Protein AF-A0AA88L434-F1 (afdb_monomer_lite)

Sequence (155 aa):
MSSVSQKTFDDRMKALERKLDLIICKQNEFAIIISSISNKVQISKNESKSRNSRIVMLKNQLEVQKSRCDTIEAKLLKIEVKDRKLNLMIYGLSKEKQQQTALANVSTIFSSTSEITDNVQMLQCYRVSQKSNVSTRKPTAPPVFLSVSSEKDIQ

Radius of gyration: 48.73 Å; chains: 1; bounding box: 103×36×130 Å

pLDDT: mean 82.48, std 15.21, range [42.84, 97.88]

Foldseek 3Di:
DDDDDPVNVVVVVVVVVVVVVVVVVVVVVVVVVVVVVVVVVVVVVVVVVVVVVVVVVVVVVVVVVVVVVVVVVVVVVLVVQLPPKDKDKAFQDDDDDPPDAQVNSVVVVVVVDPPPPFAKDWPDKHFDDDPDPDDPDDDGGGIIITIIHTPVSPD

Secondary structure (DSSP, 8-state):
-----HHHHHHHHHHHHHHHHHHHHHHHHHHHHHHHHHHHHHHHHHHHHHHHHHHHHHHHHHHHHHHHHHHHHHHHHHHHHHT--EEEEE-SPPPPPTT--HHHHHHHHHHH-TT--S-EEEEEEEE--------SS--PPPPEEEEEEEGGG--

Structure (mmCIF, N/CA/C/O backbone):
data_AF-A0AA88L434-F1
#
_entry.id   AF-A0AA88L434-F1
#
loop_
_atom_site.group_PDB
_atom_site.id
_atom_site.type_symbol
_atom_site.label_atom_id
_atom_site.label_alt_id
_atom_site.label_comp_id
_atom_site.label_asym_id
_atom_site.label_entity_id
_atom_site.label_seq_id
_atom_site.pdbx_PDB_ins_code
_atom_site.Cartn_x
_atom_site.Cartn_y
_atom_site.Cartn_z
_atom_site.occupancy
_atom_site.B_iso_or_equiv
_atom_site.auth_seq_id
_atom_site.auth_comp_id
_atom_site.auth_asym_id
_atom_site.auth_atom_id
_atom_site.pdbx_PDB_model_num
ATOM 1 N N . MET A 1 1 ? 43.431 -1.288 -71.054 1.00 46.69 1 MET A N 1
ATOM 2 C CA . MET A 1 1 ? 43.365 -0.917 -69.625 1.00 46.69 1 MET A CA 1
ATOM 3 C C . MET A 1 1 ? 43.231 0.592 -69.547 1.00 46.69 1 MET A C 1
ATOM 5 O O . MET A 1 1 ? 44.116 1.284 -70.027 1.00 46.69 1 MET A O 1
ATOM 9 N N . SER A 1 2 ? 42.096 1.097 -69.067 1.00 53.97 2 SER A N 1
ATOM 10 C CA . SER A 1 2 ? 41.808 2.534 -69.046 1.00 53.97 2 SER A CA 1
ATOM 11 C C . SER A 1 2 ? 42.570 3.199 -67.900 1.00 53.97 2 SER A C 1
ATOM 13 O O . SER A 1 2 ? 42.319 2.893 -66.736 1.00 53.97 2 SER A O 1
ATOM 15 N N . SER A 1 3 ? 43.508 4.088 -68.222 1.00 59.81 3 SER A N 1
ATOM 16 C CA . SER A 1 3 ? 44.215 4.915 -67.245 1.00 59.81 3 SER A CA 1
ATOM 17 C C . SER A 1 3 ? 43.218 5.857 -66.571 1.00 59.81 3 SER A C 1
ATOM 19 O O . SER A 1 3 ? 42.686 6.766 -67.211 1.00 59.81 3 SER A O 1
ATOM 21 N N . VAL A 1 4 ? 42.930 5.634 -65.289 1.00 66.56 4 VAL A N 1
ATOM 22 C CA . VAL A 1 4 ? 42.188 6.603 -64.477 1.00 66.56 4 VAL A CA 1
ATOM 23 C C . VAL A 1 4 ? 43.032 7.875 -64.418 1.00 66.56 4 VAL A C 1
ATOM 25 O O . VAL A 1 4 ? 44.187 7.837 -64.004 1.00 66.56 4 VAL A O 1
ATOM 28 N N . SER A 1 5 ? 42.473 8.993 -64.877 1.00 81.12 5 SER A N 1
ATOM 29 C CA . SER A 1 5 ? 43.111 10.305 -64.756 1.00 81.12 5 SER A CA 1
ATOM 30 C C . SER A 1 5 ? 43.303 10.643 -63.274 1.00 81.12 5 SER A C 1
ATOM 32 O O . SER A 1 5 ? 42.383 10.431 -62.480 1.00 81.12 5 SER A O 1
ATOM 34 N N . GLN A 1 6 ? 44.464 11.196 -62.904 1.00 85.12 6 GLN A N 1
ATOM 35 C CA . GLN A 1 6 ? 44.771 11.637 -61.534 1.00 85.12 6 GLN A CA 1
ATOM 36 C C . GLN A 1 6 ? 43.639 12.492 -60.943 1.00 85.12 6 GLN A C 1
ATOM 38 O O . GLN A 1 6 ? 43.237 12.300 -59.801 1.00 85.12 6 GLN A O 1
ATOM 43 N N . LYS A 1 7 ? 43.022 13.346 -61.770 1.00 87.00 7 LYS A N 1
ATOM 44 C CA . LYS A 1 7 ? 41.871 14.172 -61.386 1.00 87.00 7 LYS A CA 1
ATOM 45 C C . LYS A 1 7 ? 40.683 13.331 -60.903 1.00 87.00 7 LYS A C 1
ATOM 47 O O . LYS A 1 7 ? 40.063 13.647 -59.897 1.00 87.00 7 LYS A O 1
ATOM 52 N N . THR A 1 8 ? 40.377 12.235 -61.597 1.00 91.25 8 THR A N 1
ATOM 53 C CA . THR A 1 8 ? 39.277 11.330 -61.231 1.00 91.25 8 THR A CA 1
ATOM 54 C C . THR A 1 8 ? 39.574 10.551 -59.950 1.00 91.25 8 THR A C 1
ATOM 56 O O . THR A 1 8 ? 38.646 10.222 -59.212 1.00 91.25 8 THR A O 1
ATOM 59 N N . PHE A 1 9 ? 40.844 10.250 -59.674 1.00 92.75 9 PHE A N 1
ATOM 60 C CA . PHE A 1 9 ? 41.258 9.656 -58.405 1.00 92.75 9 PHE A CA 1
ATOM 61 C C . PHE A 1 9 ? 41.100 10.655 -57.246 1.00 92.75 9 PHE A C 1
ATOM 63 O O . PHE A 1 9 ? 40.430 10.340 -56.262 1.00 92.75 9 PHE A O 1
ATOM 70 N N . ASP A 1 10 ? 41.609 11.879 -57.403 1.00 93.94 10 ASP A N 1
ATOM 71 C CA . ASP A 1 10 ? 41.531 12.931 -56.382 1.00 93.94 10 ASP A CA 1
ATOM 72 C C . ASP A 1 10 ? 40.075 13.314 -56.059 1.00 93.94 10 ASP A C 1
ATOM 74 O O . ASP A 1 10 ? 39.710 13.480 -54.893 1.00 93.94 10 ASP A O 1
ATOM 78 N N . ASP A 1 11 ? 39.208 13.397 -57.074 1.00 94.19 11 ASP A N 1
ATOM 79 C CA . ASP A 1 11 ? 37.780 13.681 -56.889 1.00 94.19 11 ASP A CA 1
ATOM 80 C C . ASP A 1 11 ? 37.074 12.573 -56.088 1.00 94.19 11 ASP A C 1
ATOM 82 O O . ASP A 1 11 ? 36.221 12.852 -55.239 1.00 94.19 11 ASP A O 1
ATOM 86 N N . ARG A 1 12 ? 37.450 11.306 -56.314 1.00 94.94 12 ARG A N 1
ATOM 87 C CA . ARG A 1 12 ? 36.924 10.165 -55.549 1.00 94.94 12 ARG A CA 1
ATOM 88 C C . ARG A 1 12 ? 37.423 10.169 -54.107 1.00 94.94 12 ARG A C 1
ATOM 90 O O . ARG A 1 12 ? 36.627 9.887 -53.213 1.00 94.94 12 ARG A O 1
ATOM 97 N N . MET A 1 13 ? 38.686 10.524 -53.875 1.00 96.50 13 MET A N 1
ATOM 98 C CA . MET A 1 13 ? 39.239 10.651 -52.524 1.00 96.50 13 MET A CA 1
ATOM 99 C C . MET A 1 13 ? 38.548 11.760 -51.732 1.00 96.50 13 MET A C 1
ATOM 101 O O . MET A 1 13 ? 38.049 11.498 -50.642 1.00 96.50 13 MET A O 1
ATOM 105 N N . LYS A 1 14 ? 38.366 12.948 -52.322 1.00 96.56 14 LYS A N 1
ATOM 106 C CA . LYS A 1 14 ? 37.608 14.044 -51.690 1.00 96.56 14 LYS A CA 1
ATOM 107 C C . LYS A 1 14 ? 36.163 13.658 -51.384 1.00 96.56 14 LYS A C 1
ATOM 109 O O . LYS A 1 14 ? 35.599 14.064 -50.370 1.00 96.56 14 LYS A O 1
ATOM 114 N N . ALA A 1 15 ? 35.524 12.887 -52.265 1.00 96.25 15 ALA A N 1
ATOM 115 C CA . ALA A 1 15 ? 34.178 12.383 -52.010 1.00 96.25 15 ALA A CA 1
ATOM 116 C C . ALA A 1 15 ? 34.143 11.395 -50.831 1.00 96.25 15 ALA A C 1
ATOM 118 O O . ALA A 1 15 ? 33.154 11.365 -50.099 1.00 96.25 15 ALA A O 1
ATOM 119 N N . LEU A 1 16 ? 35.199 10.599 -50.641 1.00 96.25 16 LEU A N 1
ATOM 120 C CA . LEU A 1 16 ? 35.322 9.679 -49.515 1.00 96.25 16 LEU A CA 1
ATOM 121 C C . LEU A 1 16 ? 35.594 10.421 -48.199 1.00 96.25 16 LEU A C 1
ATOM 123 O O . LEU A 1 16 ? 34.931 10.126 -47.211 1.00 96.25 16 LEU A O 1
ATOM 127 N N . GLU A 1 17 ? 36.478 11.421 -48.205 1.00 96.75 17 GLU A N 1
ATOM 128 C CA . GLU A 1 17 ? 36.750 12.294 -47.051 1.00 96.75 17 GLU A CA 1
ATOM 129 C C . GLU A 1 17 ? 35.470 12.975 -46.561 1.00 96.75 17 GLU A C 1
ATOM 131 O O . GLU A 1 17 ? 35.100 12.832 -45.401 1.00 96.75 17 GLU A O 1
ATOM 136 N N . ARG A 1 18 ? 34.692 13.583 -47.467 1.00 96.56 18 ARG A N 1
ATOM 137 C CA . ARG A 1 18 ? 33.404 14.203 -47.105 1.00 96.56 18 ARG A CA 1
ATOM 138 C C . ARG A 1 18 ? 32.404 13.211 -46.511 1.00 96.56 18 ARG A C 1
ATOM 140 O O . ARG A 1 18 ? 31.615 13.574 -45.642 1.00 96.56 18 ARG A O 1
ATOM 147 N N . LYS A 1 19 ? 32.393 11.963 -46.996 1.00 97.62 19 LYS A N 1
ATOM 148 C CA . LYS A 1 19 ? 31.547 10.905 -46.421 1.00 97.62 19 LYS A CA 1
ATOM 149 C C . LYS A 1 19 ? 32.022 10.522 -45.022 1.00 97.62 19 LYS A C 1
ATOM 151 O O . LYS A 1 19 ? 31.179 10.309 -44.155 1.00 97.62 19 LYS A O 1
ATOM 156 N N . LEU A 1 20 ? 33.334 10.446 -44.804 1.00 97.31 20 LEU A N 1
ATOM 157 C CA . LEU A 1 20 ? 33.922 10.178 -43.495 1.00 97.31 20 LEU A CA 1
ATOM 158 C C . LEU A 1 20 ? 33.579 11.298 -42.503 1.00 97.31 20 LEU A C 1
ATOM 160 O O . LEU A 1 20 ? 33.086 11.006 -41.418 1.00 97.31 20 LEU A O 1
ATOM 164 N N . ASP A 1 21 ? 33.737 12.559 -42.906 1.00 97.25 21 ASP A N 1
ATOM 165 C CA . ASP A 1 21 ? 33.396 13.725 -42.084 1.00 97.25 21 ASP A CA 1
ATOM 166 C C . ASP A 1 21 ? 31.918 13.713 -41.685 1.00 97.25 21 ASP A C 1
ATOM 168 O O . ASP A 1 21 ? 31.577 13.911 -40.518 1.00 97.25 21 ASP A O 1
ATOM 172 N N . LEU A 1 22 ? 31.026 13.394 -42.630 1.00 97.38 22 LEU A N 1
ATOM 173 C CA . LEU A 1 22 ? 29.599 13.262 -42.344 1.00 97.38 22 LEU A CA 1
ATOM 174 C C . LEU A 1 22 ? 29.320 12.150 -41.322 1.00 97.38 22 LEU A C 1
ATOM 176 O O . LEU A 1 22 ? 28.497 12.338 -40.425 1.00 97.38 22 LEU A O 1
ATOM 180 N N . ILE A 1 23 ? 29.997 11.003 -41.439 1.00 97.44 23 ILE A N 1
ATOM 181 C CA . ILE A 1 23 ? 29.874 9.898 -40.479 1.00 97.44 23 ILE A CA 1
ATOM 182 C C . ILE A 1 23 ? 30.355 10.340 -39.095 1.00 97.44 23 ILE A C 1
ATOM 184 O O . ILE A 1 23 ? 29.650 10.095 -38.118 1.00 97.44 23 ILE A O 1
ATOM 188 N N . ILE A 1 24 ? 31.494 11.031 -39.003 1.00 97.44 24 ILE A N 1
ATOM 189 C CA . ILE A 1 24 ? 32.039 11.544 -37.737 1.00 97.44 24 ILE A CA 1
ATOM 190 C C . ILE A 1 24 ? 31.058 12.533 -37.094 1.00 97.44 24 ILE A C 1
ATOM 192 O 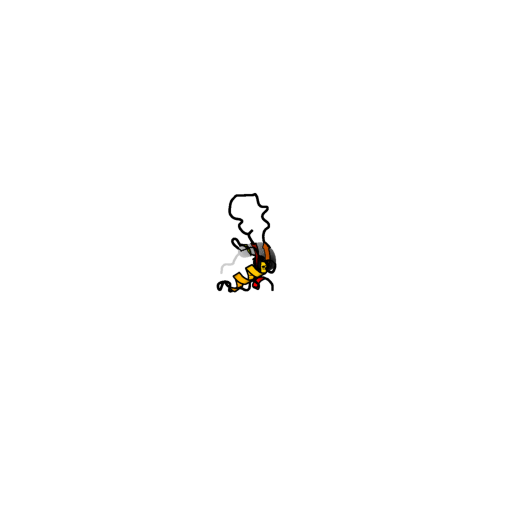O . ILE A 1 24 ? 30.730 12.404 -35.913 1.00 97.44 24 ILE A O 1
ATOM 196 N N . CYS A 1 25 ? 30.514 13.479 -37.865 1.00 96.62 25 CYS A N 1
ATOM 197 C CA . CYS A 1 25 ? 29.495 14.407 -37.373 1.00 96.62 25 CYS A CA 1
ATOM 198 C C . CYS A 1 25 ? 28.260 13.666 -36.844 1.00 96.62 25 CYS A C 1
ATOM 200 O O . CYS A 1 25 ? 27.796 13.951 -35.741 1.00 96.62 25 CYS A O 1
ATOM 202 N N . LYS A 1 26 ? 27.757 12.670 -37.584 1.00 97.69 26 LYS A N 1
ATOM 203 C CA . LYS A 1 26 ? 26.603 11.864 -37.157 1.00 97.69 26 LYS A CA 1
ATOM 204 C C . LYS A 1 26 ? 26.896 11.040 -35.906 1.00 97.69 26 LYS A C 1
ATOM 206 O O . LYS A 1 26 ? 26.040 10.944 -35.032 1.00 97.69 26 LYS A O 1
ATOM 211 N N . GLN A 1 27 ? 28.096 10.480 -35.781 1.00 97.69 27 GLN A N 1
ATOM 212 C CA . GLN A 1 27 ? 28.522 9.782 -34.567 1.00 97.69 27 GLN A CA 1
ATOM 213 C C . GLN A 1 27 ? 28.532 10.718 -33.354 1.00 97.69 27 GLN A C 1
ATOM 215 O O . GLN A 1 27 ? 28.032 10.339 -32.296 1.00 97.69 27 GLN A O 1
ATOM 220 N N . ASN A 1 28 ? 29.019 11.951 -33.516 1.00 97.25 28 ASN A N 1
ATOM 221 C CA . ASN A 1 28 ? 29.003 12.953 -32.450 1.00 97.25 28 ASN A CA 1
ATOM 222 C C . ASN A 1 28 ? 27.572 13.343 -32.048 1.00 97.25 28 ASN A C 1
ATOM 224 O O . ASN A 1 28 ? 27.263 13.407 -30.858 1.00 97.25 28 ASN A O 1
ATOM 228 N N . GLU A 1 29 ? 26.675 13.537 -33.018 1.00 97.38 29 GLU A N 1
ATOM 229 C CA . GLU A 1 29 ? 25.251 13.781 -32.748 1.00 97.38 29 GLU A CA 1
ATOM 230 C C . GLU A 1 29 ? 24.624 12.625 -31.953 1.00 97.38 29 GLU A C 1
ATOM 232 O O . GLU A 1 29 ? 23.967 12.849 -30.932 1.00 97.38 29 GLU A O 1
ATOM 237 N N . PHE A 1 30 ? 24.869 11.378 -32.366 1.00 96.81 30 PHE A N 1
ATOM 238 C CA . PHE A 1 30 ? 24.359 10.210 -31.649 1.00 96.81 30 PHE A CA 1
ATOM 239 C C . PHE A 1 30 ? 24.942 10.082 -30.244 1.00 96.81 30 PHE A C 1
ATOM 241 O O . PHE A 1 30 ? 24.201 9.748 -29.321 1.00 96.81 30 PHE A O 1
ATOM 248 N N . ALA A 1 31 ? 26.224 10.390 -30.043 1.00 97.31 31 ALA A N 1
ATOM 249 C CA . ALA A 1 31 ? 26.840 10.370 -28.719 1.00 97.31 31 ALA A CA 1
ATOM 250 C C . ALA A 1 31 ? 26.147 11.349 -27.755 1.00 97.31 31 ALA A C 1
ATOM 252 O O . ALA A 1 31 ? 25.847 10.993 -26.611 1.00 97.31 31 ALA A O 1
ATOM 253 N N . ILE A 1 32 ? 25.812 12.553 -28.230 1.00 97.00 32 ILE A N 1
ATOM 254 C CA . ILE A 1 32 ? 25.064 13.550 -27.450 1.00 97.00 32 ILE A CA 1
ATOM 255 C C . ILE A 1 32 ? 23.661 13.028 -27.110 1.00 97.00 32 ILE A C 1
ATOM 257 O O . ILE A 1 32 ? 23.226 13.120 -25.958 1.00 97.00 32 ILE A O 1
ATOM 261 N N . ILE A 1 33 ? 22.961 12.435 -28.084 1.00 97.25 33 ILE A N 1
ATOM 262 C CA . ILE A 1 33 ? 21.620 11.867 -27.881 1.00 97.25 33 ILE A CA 1
ATOM 263 C C . ILE A 1 33 ? 21.658 10.729 -26.852 1.00 97.25 33 ILE A C 1
ATOM 265 O O . ILE A 1 33 ? 20.852 10.718 -25.922 1.00 97.25 33 ILE A O 1
ATOM 269 N N . ILE A 1 34 ? 22.612 9.803 -26.974 1.00 97.50 34 ILE A N 1
ATOM 270 C CA . ILE A 1 34 ? 22.784 8.676 -26.048 1.00 97.50 34 ILE A CA 1
ATOM 271 C C . ILE A 1 34 ? 23.055 9.187 -24.632 1.00 97.50 34 ILE A C 1
ATOM 273 O O . ILE A 1 34 ? 22.420 8.724 -23.685 1.00 97.50 34 ILE A O 1
ATOM 277 N N . SER A 1 35 ? 23.939 10.176 -24.480 1.00 97.19 35 SER A N 1
ATOM 278 C CA . SER A 1 35 ? 24.220 10.802 -23.183 1.00 97.19 35 SER A CA 1
ATOM 279 C C . SER A 1 35 ? 22.963 11.441 -22.575 1.00 97.19 35 SER A C 1
ATOM 281 O O . SER A 1 35 ? 22.638 11.207 -21.408 1.00 97.19 35 SER A O 1
ATOM 283 N N . SER A 1 36 ? 22.180 12.167 -23.382 1.00 97.50 36 SER A N 1
ATOM 284 C CA . SER A 1 36 ? 20.912 12.766 -22.948 1.00 97.50 36 SER A CA 1
ATOM 285 C C . SER A 1 36 ? 19.899 11.717 -22.477 1.00 97.50 36 SER A C 1
ATOM 287 O O . SER A 1 36 ? 19.295 11.864 -21.411 1.00 97.50 36 SER A O 1
ATOM 289 N N . ILE A 1 37 ? 19.732 10.631 -23.238 1.00 97.62 37 ILE A N 1
ATOM 290 C CA . ILE A 1 37 ? 18.835 9.526 -22.880 1.00 97.62 37 ILE A CA 1
ATOM 291 C C . ILE A 1 37 ? 19.315 8.848 -21.595 1.00 97.62 37 ILE A C 1
ATOM 293 O O . ILE A 1 37 ? 18.509 8.627 -20.693 1.00 97.62 37 ILE A O 1
ATOM 297 N N . SER A 1 38 ? 20.615 8.576 -21.477 1.00 96.81 38 SER A N 1
ATOM 298 C CA . SER A 1 38 ? 21.211 7.965 -20.286 1.00 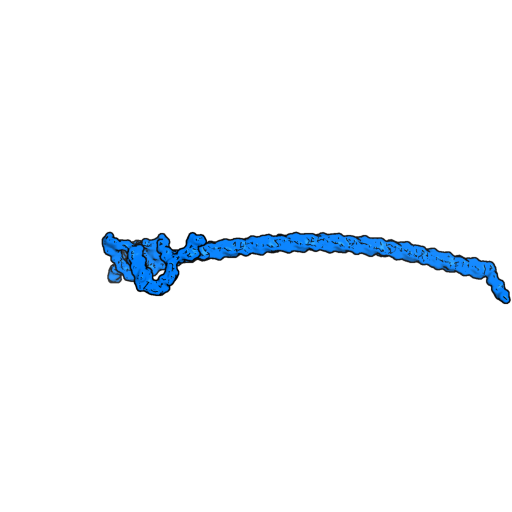96.81 38 SER A CA 1
ATOM 299 C C . SER A 1 38 ? 20.926 8.791 -19.026 1.00 96.81 38 SER A C 1
ATOM 301 O O . SER A 1 38 ? 20.447 8.260 -18.021 1.00 96.81 38 SER A O 1
ATOM 303 N N . ASN A 1 39 ? 21.089 10.116 -19.110 1.00 96.88 39 ASN A N 1
ATOM 304 C CA . ASN A 1 39 ? 20.764 11.027 -18.012 1.00 96.88 39 ASN A CA 1
ATOM 305 C C . ASN A 1 39 ? 19.273 10.984 -17.645 1.00 96.88 39 ASN A C 1
ATOM 307 O O . ASN A 1 39 ? 18.932 10.871 -16.466 1.00 96.88 39 ASN A O 1
ATOM 311 N N . LYS A 1 40 ? 18.370 11.009 -18.635 1.00 97.38 40 LYS A N 1
ATOM 312 C CA . LYS A 1 40 ? 16.918 10.909 -18.394 1.00 97.38 40 LYS A CA 1
ATOM 313 C C . LYS A 1 40 ? 16.532 9.585 -17.732 1.00 97.38 40 LYS A C 1
ATOM 315 O O . LYS A 1 40 ? 15.727 9.578 -16.800 1.00 97.38 40 LYS A O 1
ATOM 320 N N . VAL A 1 41 ? 17.125 8.474 -18.168 1.00 97.69 41 VAL A N 1
ATOM 321 C CA . VAL A 1 41 ? 16.910 7.149 -17.567 1.00 97.69 41 VAL A CA 1
ATOM 322 C C . VAL A 1 41 ? 17.378 7.136 -16.116 1.00 97.69 41 VAL A C 1
ATOM 324 O O . VAL A 1 41 ? 16.664 6.636 -15.245 1.00 97.69 41 VAL A O 1
ATOM 327 N N . GLN A 1 42 ? 18.539 7.721 -15.827 1.00 96.31 42 GLN A N 1
ATOM 328 C CA . GLN A 1 42 ? 19.065 7.767 -14.468 1.00 96.31 42 GLN A CA 1
ATOM 329 C C . GLN A 1 42 ? 18.186 8.609 -13.532 1.00 96.31 42 GLN A C 1
ATOM 331 O O . GLN A 1 42 ? 17.916 8.187 -12.405 1.00 96.31 42 GLN A O 1
ATOM 336 N N . ILE A 1 43 ? 17.680 9.752 -14.003 1.00 96.06 43 ILE A N 1
ATOM 337 C CA . ILE A 1 43 ? 16.713 10.574 -13.260 1.00 96.06 43 ILE A CA 1
ATOM 338 C C . ILE A 1 43 ? 15.447 9.761 -12.968 1.00 96.06 43 ILE A C 1
ATOM 340 O O . ILE A 1 43 ? 15.064 9.617 -11.807 1.00 96.06 43 ILE A O 1
ATOM 344 N N . SER A 1 44 ? 14.859 9.138 -13.993 1.00 96.38 44 SER A N 1
ATOM 345 C CA . SER A 1 44 ? 13.653 8.314 -13.844 1.00 96.38 44 SER A CA 1
ATOM 346 C C . SER A 1 44 ? 13.851 7.159 -12.851 1.00 96.38 44 SER A C 1
ATOM 348 O O . SER A 1 44 ? 12.996 6.889 -12.002 1.00 96.38 44 SER A O 1
ATOM 350 N N . LYS A 1 45 ? 15.021 6.509 -12.883 1.00 97.38 45 LYS A N 1
ATOM 351 C CA . LYS A 1 45 ? 15.393 5.446 -11.940 1.00 97.38 45 LYS A CA 1
ATOM 352 C C . LYS A 1 45 ? 15.469 5.958 -10.500 1.00 97.38 45 LYS A C 1
ATOM 354 O O . LYS A 1 45 ? 14.993 5.278 -9.589 1.00 97.38 45 LYS A O 1
ATOM 359 N N . ASN A 1 46 ? 16.038 7.141 -10.283 1.00 96.62 46 ASN A N 1
ATOM 360 C CA . ASN A 1 46 ? 16.131 7.753 -8.957 1.00 96.62 46 ASN A CA 1
ATOM 361 C C . ASN A 1 46 ? 14.752 8.158 -8.418 1.00 96.62 46 ASN A C 1
ATOM 363 O O . ASN A 1 46 ? 14.432 7.867 -7.265 1.00 96.62 46 ASN A O 1
ATOM 367 N N . GLU A 1 47 ? 13.897 8.739 -9.259 1.00 96.81 47 GLU A N 1
ATOM 368 C CA . GLU A 1 47 ? 12.512 9.053 -8.896 1.00 96.81 47 GLU A CA 1
ATOM 369 C C . GLU A 1 47 ? 11.707 7.798 -8.551 1.00 96.81 47 GLU A C 1
ATOM 371 O O . GLU A 1 47 ? 10.923 7.805 -7.605 1.00 96.81 47 GLU A O 1
ATOM 376 N N . SER A 1 48 ? 11.893 6.710 -9.301 1.00 96.56 48 SER A N 1
ATOM 377 C CA . SER A 1 48 ? 11.236 5.428 -9.027 1.00 96.56 48 SER A CA 1
ATOM 378 C C . SER A 1 48 ? 11.674 4.845 -7.679 1.00 96.56 48 SER A C 1
ATOM 380 O O . SER A 1 48 ? 10.835 4.451 -6.868 1.00 96.56 48 SER A O 1
ATOM 382 N N . LYS A 1 49 ? 12.979 4.885 -7.367 1.00 96.25 49 LYS A N 1
ATOM 383 C CA . LYS A 1 49 ? 13.493 4.494 -6.041 1.00 96.25 49 LYS A CA 1
ATOM 384 C C . LYS A 1 49 ? 12.886 5.335 -4.914 1.00 96.25 49 LYS A C 1
ATOM 386 O O . LYS A 1 49 ? 12.483 4.773 -3.899 1.00 96.25 49 LYS A O 1
ATOM 391 N N . SER A 1 50 ? 12.787 6.651 -5.105 1.00 96.38 50 SER A N 1
ATOM 392 C CA . SER A 1 50 ? 12.173 7.572 -4.136 1.00 96.38 50 SER A CA 1
ATOM 393 C C . SER A 1 50 ? 10.673 7.301 -3.943 1.00 96.38 50 SER A C 1
ATOM 395 O O . SER A 1 50 ? 10.172 7.241 -2.820 1.00 96.38 50 SER A O 1
ATOM 397 N N . ARG A 1 51 ? 9.939 7.036 -5.030 1.00 97.38 51 ARG A N 1
ATOM 398 C CA . ARG A 1 51 ? 8.528 6.628 -4.954 1.00 97.38 51 ARG A CA 1
ATOM 399 C C . ARG A 1 51 ? 8.360 5.313 -4.193 1.00 97.38 51 ARG A C 1
ATOM 401 O O . ARG A 1 51 ? 7.501 5.227 -3.319 1.00 97.38 51 ARG A O 1
ATOM 408 N N . ASN A 1 52 ? 9.205 4.319 -4.460 1.00 97.19 52 ASN A N 1
ATOM 409 C CA . ASN A 1 52 ? 9.162 3.037 -3.759 1.00 97.19 52 ASN A CA 1
ATOM 410 C C . ASN A 1 52 ? 9.440 3.180 -2.259 1.00 97.19 52 ASN A C 1
ATOM 412 O O . ASN A 1 52 ? 8.713 2.596 -1.457 1.00 97.19 52 ASN A O 1
ATOM 416 N N . SER A 1 53 ? 10.434 3.980 -1.859 1.00 95.94 53 SER A N 1
ATOM 417 C CA . SER A 1 53 ? 10.696 4.213 -0.433 1.00 95.94 53 SER A CA 1
ATOM 418 C C . SER A 1 53 ? 9.509 4.897 0.251 1.00 95.94 53 SER A C 1
ATOM 420 O O . SER A 1 53 ? 9.117 4.501 1.351 1.00 95.94 53 SER A O 1
ATOM 422 N N . ARG A 1 54 ? 8.857 5.852 -0.429 1.00 96.81 54 ARG A N 1
ATOM 423 C CA . ARG A 1 54 ? 7.643 6.497 0.080 1.00 96.81 54 ARG A CA 1
ATOM 424 C C . ARG A 1 54 ? 6.479 5.518 0.230 1.00 96.81 54 ARG A C 1
ATOM 426 O O . ARG A 1 54 ? 5.784 5.574 1.240 1.00 96.81 54 ARG A O 1
ATOM 433 N N . ILE A 1 55 ? 6.286 4.609 -0.726 1.00 97.56 55 ILE A N 1
ATOM 434 C CA . ILE A 1 55 ? 5.259 3.558 -0.650 1.00 97.56 55 ILE A CA 1
ATOM 435 C C . ILE A 1 55 ? 5.505 2.647 0.555 1.00 97.56 55 ILE A C 1
ATOM 437 O O . ILE A 1 55 ? 4.569 2.370 1.300 1.00 97.56 55 ILE A O 1
ATOM 441 N N . VAL A 1 56 ? 6.746 2.203 0.776 1.00 97.88 56 VAL A N 1
ATOM 442 C CA . VAL A 1 56 ? 7.092 1.365 1.938 1.00 97.88 56 VAL A CA 1
ATOM 443 C C . VAL A 1 56 ? 6.791 2.099 3.245 1.00 97.88 56 VAL A C 1
ATOM 445 O O . VAL A 1 56 ? 6.152 1.541 4.134 1.00 97.88 56 VAL A O 1
ATOM 448 N N . MET A 1 57 ? 7.171 3.374 3.340 1.00 97.81 57 MET A N 1
ATOM 449 C CA . MET A 1 57 ? 6.886 4.196 4.515 1.00 97.81 57 MET A CA 1
ATOM 450 C C . MET A 1 57 ? 5.373 4.330 4.772 1.00 97.81 57 MET A C 1
ATOM 452 O O . MET A 1 57 ? 4.930 4.172 5.907 1.00 97.81 57 MET A O 1
ATOM 456 N N . LEU A 1 58 ? 4.574 4.573 3.727 1.00 97.19 58 LEU A N 1
ATOM 457 C CA . LEU A 1 58 ? 3.114 4.671 3.835 1.00 97.19 58 LEU A CA 1
ATOM 458 C C . LEU A 1 58 ? 2.466 3.336 4.227 1.00 97.19 58 LEU A C 1
ATOM 460 O O . LEU A 1 58 ? 1.557 3.331 5.052 1.00 97.19 58 LEU A O 1
ATOM 464 N N . LYS A 1 59 ? 2.951 2.205 3.697 1.00 96.69 59 LYS A N 1
ATOM 465 C CA . LYS A 1 59 ? 2.491 0.868 4.107 1.00 96.69 59 LYS A CA 1
ATOM 466 C C . LYS A 1 59 ? 2.728 0.626 5.597 1.00 96.69 59 LYS A C 1
ATOM 468 O O . LYS A 1 59 ? 1.820 0.177 6.286 1.00 96.69 59 LYS A O 1
ATOM 473 N N . ASN A 1 60 ? 3.904 0.993 6.106 1.00 97.00 60 ASN A N 1
ATOM 474 C CA . ASN A 1 60 ? 4.209 0.858 7.531 1.00 97.00 60 ASN A CA 1
ATOM 475 C C . ASN A 1 60 ? 3.313 1.757 8.393 1.00 97.00 60 ASN A C 1
ATOM 477 O O . ASN A 1 60 ? 2.811 1.321 9.424 1.00 97.00 60 ASN A O 1
ATOM 481 N N . GLN A 1 61 ? 3.075 3.002 7.968 1.00 97.00 61 GLN A N 1
ATOM 482 C CA . GLN A 1 61 ? 2.158 3.903 8.671 1.00 97.00 61 GLN A CA 1
ATOM 483 C C . GLN A 1 61 ? 0.727 3.355 8.703 1.00 97.00 61 GLN A C 1
ATOM 485 O O . GLN A 1 61 ? 0.068 3.449 9.737 1.00 97.00 61 GLN A O 1
ATOM 490 N N . LEU A 1 62 ? 0.260 2.762 7.602 1.00 96.88 62 LEU A N 1
ATOM 491 C CA . LEU A 1 62 ? -1.057 2.135 7.527 1.00 96.88 62 LEU A CA 1
ATOM 492 C C . LEU A 1 62 ? -1.173 0.944 8.486 1.00 96.88 62 LEU A C 1
ATOM 494 O O . LEU A 1 62 ? -2.165 0.849 9.203 1.00 96.88 62 LEU A O 1
ATOM 498 N N . GLU A 1 63 ? -0.153 0.088 8.558 1.00 97.56 63 GLU A N 1
ATOM 499 C CA . GLU A 1 63 ? -0.144 -1.065 9.469 1.00 97.56 63 GLU A CA 1
ATOM 500 C C . GLU A 1 63 ? -0.167 -0.634 10.946 1.00 97.56 63 GLU A C 1
ATOM 502 O O . GLU A 1 63 ? -0.906 -1.176 11.771 1.00 97.56 63 GLU A O 1
ATOM 507 N N . VAL A 1 64 ? 0.574 0.427 11.285 1.00 96.88 64 VAL A N 1
ATOM 508 C CA . VAL A 1 64 ? 0.521 1.029 12.626 1.00 96.88 64 VAL A CA 1
ATOM 509 C C . VAL A 1 64 ? -0.872 1.587 12.931 1.00 96.88 64 VAL A C 1
ATOM 511 O O . VAL A 1 64 ? -1.373 1.409 14.036 1.00 96.88 64 VAL A O 1
ATOM 514 N N . GLN A 1 65 ? -1.534 2.253 11.983 1.00 96.06 65 GLN A N 1
ATOM 515 C CA . GLN A 1 65 ? -2.897 2.745 12.216 1.00 96.06 65 GLN A CA 1
ATOM 516 C C . GLN A 1 65 ? -3.907 1.607 12.357 1.00 96.06 65 GLN A C 1
ATOM 518 O O . GLN A 1 65 ? -4.764 1.672 13.234 1.00 96.06 65 GLN A O 1
ATOM 523 N N . LYS A 1 66 ? -3.768 0.544 11.563 1.00 96.94 66 LYS A N 1
ATOM 524 C CA . LYS A 1 66 ? -4.609 -0.649 11.669 1.00 96.94 66 LYS A CA 1
ATOM 525 C C . LYS A 1 66 ? -4.520 -1.269 13.065 1.00 96.94 66 LYS A C 1
ATOM 527 O O . LYS A 1 66 ? -5.531 -1.370 13.746 1.00 96.94 66 LYS A O 1
ATOM 532 N N . SER A 1 67 ? -3.309 -1.547 13.549 1.00 95.38 67 SER A N 1
ATOM 533 C CA . SER A 1 67 ? -3.108 -2.089 14.905 1.00 95.38 67 SER A CA 1
ATOM 534 C C . SER A 1 67 ? -3.641 -1.174 16.019 1.00 95.38 67 SER A C 1
ATOM 536 O O . SER A 1 67 ? -4.143 -1.652 17.041 1.00 95.38 67 SER A O 1
ATOM 538 N N . ARG A 1 68 ? -3.578 0.153 15.836 1.00 96.44 68 ARG A N 1
ATOM 539 C CA . ARG A 1 68 ? -4.207 1.109 16.761 1.00 96.44 68 ARG A CA 1
ATOM 540 C C . ARG A 1 68 ? -5.728 0.991 16.753 1.00 96.44 68 ARG A C 1
ATOM 542 O O . ARG A 1 68 ? -6.310 0.991 17.835 1.00 96.44 68 ARG A O 1
ATOM 549 N N . CYS A 1 69 ? -6.351 0.890 15.579 1.00 95.44 69 CYS A N 1
ATOM 550 C CA . CYS A 1 69 ? -7.790 0.663 15.457 1.00 95.44 69 CYS A CA 1
ATOM 551 C C . CYS A 1 69 ? -8.193 -0.649 16.132 1.00 95.44 69 CYS A C 1
ATOM 553 O O . CYS A 1 69 ? -9.053 -0.610 17.004 1.00 95.44 69 CYS A O 1
ATOM 555 N N . ASP A 1 70 ? -7.495 -1.751 15.846 1.00 94.62 70 ASP A N 1
ATOM 556 C CA . ASP A 1 70 ? -7.763 -3.064 16.452 1.00 94.62 70 ASP A CA 1
ATOM 557 C C . ASP A 1 70 ? -7.670 -2.997 17.989 1.00 94.62 70 ASP A C 1
ATOM 559 O O . ASP A 1 70 ? -8.491 -3.549 18.721 1.00 94.62 70 ASP A O 1
ATOM 563 N N . THR A 1 71 ? -6.689 -2.250 18.511 1.00 94.19 71 THR A N 1
ATOM 564 C CA . THR A 1 71 ? -6.532 -2.034 19.957 1.00 94.19 71 THR A CA 1
ATOM 565 C C . THR A 1 71 ? -7.683 -1.217 20.545 1.00 94.19 71 THR A C 1
ATOM 567 O O . THR A 1 71 ? -8.128 -1.493 21.661 1.00 94.19 71 THR A O 1
ATOM 570 N N . ILE A 1 72 ? -8.139 -0.177 19.844 1.00 92.81 72 ILE A N 1
ATOM 571 C CA . ILE A 1 72 ? -9.267 0.652 20.281 1.00 92.81 72 ILE A CA 1
ATOM 572 C C . ILE A 1 72 ? -10.554 -0.169 20.250 1.00 92.81 72 ILE A C 1
ATOM 574 O O . ILE A 1 72 ? -11.286 -0.152 21.233 1.00 92.81 72 ILE A O 1
ATOM 578 N N . GLU A 1 73 ? -10.797 -0.927 19.187 1.00 93.00 73 GLU A N 1
ATOM 579 C CA . GLU A 1 73 ? -11.961 -1.801 19.047 1.00 93.00 73 GLU A CA 1
ATOM 580 C C . GLU A 1 73 ? -12.001 -2.853 20.160 1.00 93.00 73 GLU A C 1
ATOM 582 O O . GLU A 1 73 ? -13.002 -2.978 20.863 1.00 93.00 73 GLU A O 1
ATOM 587 N N . ALA A 1 74 ? -10.875 -3.518 20.434 1.00 86.56 74 ALA A N 1
ATOM 588 C CA . ALA A 1 74 ? -10.774 -4.459 21.546 1.00 86.56 74 ALA A CA 1
ATOM 589 C C . ALA A 1 74 ? -11.027 -3.793 22.911 1.00 86.56 74 ALA A C 1
ATOM 591 O O . ALA A 1 74 ? -11.612 -4.405 23.805 1.00 86.56 74 ALA A O 1
ATOM 592 N N . LYS A 1 75 ? -10.590 -2.540 23.100 1.00 87.06 75 LYS A N 1
ATOM 593 C CA . LYS A 1 75 ? -10.879 -1.773 24.322 1.00 87.06 75 LYS A CA 1
ATOM 594 C C . LYS A 1 75 ? -12.352 -1.386 24.419 1.00 87.06 75 LYS A C 1
ATOM 596 O O . LYS A 1 75 ? -12.905 -1.492 25.506 1.00 87.06 75 LYS A O 1
ATOM 601 N N . LEU A 1 76 ? -12.974 -0.965 23.321 1.00 82.31 76 LEU A N 1
ATOM 602 C CA . LEU A 1 76 ? -14.394 -0.619 23.275 1.00 82.31 76 LEU A CA 1
ATOM 603 C C . LEU A 1 76 ? -15.259 -1.834 23.588 1.00 82.31 76 LEU A C 1
ATOM 605 O O . LEU A 1 76 ? -16.087 -1.748 24.484 1.00 82.31 76 LEU A O 1
ATOM 609 N N . LEU A 1 77 ? -14.985 -2.985 22.971 1.00 78.56 77 LEU A N 1
ATOM 610 C CA . LEU A 1 77 ? -15.671 -4.239 23.291 1.00 78.56 77 LEU A CA 1
ATOM 611 C C . LEU A 1 77 ? -15.523 -4.602 24.774 1.00 78.56 77 LEU A C 1
ATOM 613 O O . LEU A 1 77 ? -16.497 -4.973 25.420 1.00 78.56 77 LEU A O 1
ATOM 617 N N . LYS A 1 78 ? -14.325 -4.442 25.352 1.00 73.19 78 LYS A N 1
ATOM 618 C CA . LYS A 1 78 ? -14.119 -4.659 26.795 1.00 73.19 78 LYS A CA 1
ATOM 619 C C . LYS A 1 78 ? -14.925 -3.693 27.669 1.00 73.19 78 LYS A C 1
ATOM 621 O O . LYS A 1 78 ? -15.352 -4.090 28.747 1.00 73.19 78 LYS A O 1
ATOM 626 N N . ILE A 1 79 ? -15.105 -2.442 27.247 1.00 69.44 79 ILE A N 1
ATOM 627 C CA . ILE A 1 79 ? -15.901 -1.447 27.980 1.00 69.44 79 ILE A CA 1
ATOM 628 C C . ILE A 1 79 ? -17.397 -1.754 27.845 1.00 69.44 79 ILE A C 1
ATOM 630 O O . ILE A 1 79 ? -18.086 -1.822 28.856 1.00 69.44 79 ILE A O 1
ATOM 634 N N . GLU A 1 80 ? -17.887 -2.024 26.633 1.00 60.56 80 GLU A N 1
ATOM 635 C CA . GLU A 1 80 ? -19.292 -2.372 26.384 1.00 60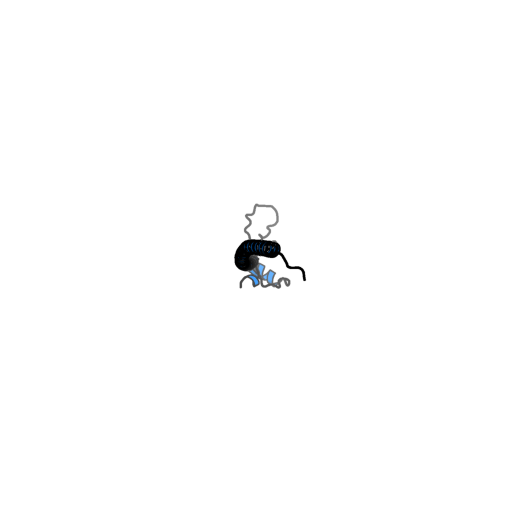.56 80 GLU A CA 1
ATOM 636 C C . GLU A 1 80 ? -19.736 -3.616 27.156 1.00 60.56 80 GLU A C 1
ATOM 638 O O . GLU A 1 80 ? -20.879 -3.691 27.595 1.00 60.56 80 GLU A O 1
ATOM 643 N N . VAL A 1 81 ? -18.838 -4.587 27.339 1.00 60.12 81 VAL A N 1
ATOM 644 C CA . VAL A 1 81 ? -19.089 -5.774 28.162 1.00 60.12 81 VAL A CA 1
ATOM 645 C C . VAL A 1 81 ? -19.188 -5.399 29.648 1.00 60.12 81 VAL A C 1
ATOM 647 O O . VAL A 1 81 ? -20.123 -5.829 30.315 1.00 60.12 81 VAL A O 1
ATOM 650 N N . LYS A 1 82 ? -18.311 -4.523 30.159 1.00 58.06 82 LYS A N 1
ATOM 651 C CA . LYS A 1 82 ? -18.352 -4.053 31.560 1.00 58.06 82 LYS A CA 1
ATOM 652 C C . LYS A 1 82 ? -19.578 -3.198 31.895 1.00 58.06 82 LYS A C 1
ATOM 654 O O . LYS A 1 82 ? -20.035 -3.217 33.036 1.00 58.06 82 LYS A O 1
ATOM 659 N N . ASP A 1 83 ? -20.134 -2.488 30.916 1.00 58.16 83 ASP A N 1
ATOM 660 C CA . ASP A 1 83 ? -21.293 -1.607 31.097 1.00 58.16 83 ASP A CA 1
ATOM 661 C C . ASP A 1 83 ? -22.656 -2.309 30.919 1.00 58.16 83 ASP A C 1
ATOM 663 O O . ASP A 1 83 ? -23.697 -1.646 30.941 1.00 58.16 83 ASP A O 1
ATOM 667 N N . ARG A 1 84 ? -22.709 -3.650 30.831 1.00 63.72 84 ARG A N 1
ATOM 668 C CA . ARG A 1 84 ? -23.965 -4.439 30.803 1.00 63.72 84 ARG A CA 1
ATOM 669 C C . ARG A 1 84 ? -24.676 -4.505 32.162 1.00 63.72 84 ARG A C 1
ATOM 671 O O . ARG A 1 84 ? -25.142 -5.551 32.611 1.00 63.72 84 ARG A O 1
ATOM 678 N N . LYS A 1 85 ? -24.798 -3.358 32.823 1.00 72.19 85 LYS A N 1
ATOM 679 C CA . LYS A 1 85 ? -25.591 -3.165 34.032 1.00 72.19 85 LYS A CA 1
ATOM 680 C C . LYS A 1 85 ? -27.064 -3.061 33.650 1.00 72.19 85 LYS A C 1
ATOM 682 O O . LYS A 1 85 ? -27.490 -2.089 33.028 1.00 72.19 85 LYS A O 1
ATOM 687 N N . LEU A 1 86 ? -27.861 -4.038 34.063 1.00 79.19 86 LEU A N 1
ATOM 688 C CA . LEU A 1 86 ? -29.305 -4.007 33.875 1.00 79.19 86 LEU A CA 1
ATOM 689 C C . LEU A 1 86 ? -29.961 -3.382 35.109 1.00 79.19 86 LEU A C 1
ATOM 691 O O . LEU A 1 86 ? -29.790 -3.858 36.231 1.00 79.19 86 LEU A O 1
ATOM 695 N N . ASN A 1 87 ? -30.723 -2.310 34.898 1.00 83.81 87 ASN A N 1
ATOM 696 C CA . ASN A 1 87 ? -31.526 -1.679 35.940 1.00 83.81 87 ASN A CA 1
ATOM 697 C C . ASN A 1 87 ? -32.995 -2.059 35.736 1.00 83.81 87 ASN A C 1
ATOM 699 O O . ASN A 1 87 ? -33.578 -1.774 34.692 1.00 83.81 87 ASN A O 1
ATOM 703 N N . LEU A 1 88 ? -33.588 -2.693 36.740 1.00 83.19 88 LEU A N 1
ATOM 704 C CA . LEU A 1 88 ? -34.944 -3.221 36.734 1.00 83.19 88 LEU A CA 1
ATOM 705 C C . LEU A 1 88 ? -35.769 -2.576 37.846 1.00 83.19 88 LEU A C 1
ATOM 707 O O . LEU A 1 88 ? -35.271 -2.266 38.929 1.00 83.19 88 LEU A O 1
ATOM 711 N N . MET A 1 89 ? -37.061 -2.409 37.580 1.00 86.06 89 MET A N 1
ATOM 712 C CA . MET A 1 89 ? -38.034 -1.956 38.566 1.00 86.06 89 MET A CA 1
ATOM 713 C C . MET A 1 89 ? -39.054 -3.070 38.788 1.00 86.06 89 MET A C 1
ATOM 715 O O . MET A 1 89 ? -39.807 -3.415 37.880 1.00 86.06 89 MET A O 1
ATOM 719 N N . ILE A 1 90 ? -39.074 -3.642 39.990 1.00 84.88 90 ILE A N 1
ATOM 720 C CA . ILE A 1 90 ? -39.961 -4.751 40.338 1.00 84.88 90 ILE A CA 1
ATOM 721 C C . ILE A 1 90 ? -41.180 -4.203 41.079 1.00 84.88 90 ILE A C 1
ATOM 723 O O . ILE A 1 90 ? -41.072 -3.618 42.161 1.00 84.88 90 ILE A O 1
ATOM 727 N N . TYR A 1 91 ? -42.356 -4.418 40.498 1.00 83.94 91 TYR A N 1
ATOM 728 C CA . TYR A 1 91 ? -43.647 -4.046 41.074 1.00 83.94 91 TYR A CA 1
ATOM 729 C C . TYR A 1 91 ? -44.334 -5.262 41.701 1.00 83.94 91 TYR A C 1
ATOM 731 O O . TYR A 1 91 ? -44.078 -6.400 41.322 1.00 83.94 91 TYR A O 1
ATOM 739 N N . GLY A 1 92 ? -45.225 -5.024 42.666 1.00 77.88 92 GLY A N 1
ATOM 740 C CA . GLY A 1 92 ? -46.025 -6.089 43.285 1.00 77.88 92 GLY A CA 1
ATOM 741 C C . GLY A 1 92 ? -45.326 -6.865 44.406 1.00 77.88 92 GLY A C 1
ATOM 742 O O . GLY A 1 92 ? -45.939 -7.750 44.995 1.00 77.88 92 GLY A O 1
ATOM 743 N N . LEU A 1 93 ? -44.087 -6.509 44.764 1.00 78.00 93 LEU A N 1
ATOM 744 C CA . LEU A 1 93 ? -43.402 -7.097 45.915 1.00 78.00 93 LEU A CA 1
ATOM 745 C C . LEU A 1 93 ? -44.011 -6.619 47.236 1.00 78.00 93 LEU A C 1
ATOM 747 O O . LEU A 1 93 ? -43.950 -5.428 47.570 1.00 78.00 93 LEU A O 1
ATOM 751 N N . SER A 1 94 ? -44.539 -7.567 48.015 1.00 75.00 94 SER A N 1
ATOM 752 C CA . SER A 1 94 ? -45.037 -7.369 49.382 1.00 75.00 94 SER A CA 1
ATOM 753 C C . SER A 1 94 ? -44.052 -6.567 50.231 1.00 75.00 94 SER A C 1
ATOM 755 O O . SER A 1 94 ? -42.842 -6.746 50.096 1.00 75.00 94 SER A O 1
ATOM 757 N N . LYS A 1 95 ? -44.552 -5.678 51.101 1.00 73.94 95 LYS A N 1
ATOM 758 C CA . LYS A 1 95 ? -43.696 -4.935 52.042 1.00 73.94 95 LYS A CA 1
ATOM 759 C C . LYS A 1 95 ? -42.926 -5.908 52.932 1.00 73.94 95 LYS A C 1
ATOM 761 O O . LYS A 1 95 ? -43.467 -6.932 53.347 1.00 73.94 95 LYS A O 1
ATOM 766 N N . GLU A 1 96 ? -41.679 -5.568 53.218 1.00 73.94 96 GLU A N 1
ATOM 767 C CA . GLU A 1 96 ? -40.812 -6.363 54.072 1.00 73.94 96 GLU A CA 1
ATOM 768 C C . GLU A 1 96 ? -41.382 -6.441 55.499 1.00 73.94 96 GLU A C 1
ATOM 770 O O . GLU A 1 96 ? -41.863 -5.447 56.051 1.00 73.94 96 GLU A O 1
ATOM 775 N N . LYS A 1 97 ? -41.327 -7.628 56.114 1.00 74.06 97 LYS A N 1
ATOM 776 C CA . LYS A 1 97 ? -41.527 -7.769 57.566 1.00 74.06 97 LYS A CA 1
ATOM 777 C C . LYS A 1 97 ? -40.313 -7.184 58.303 1.00 74.06 97 LYS A C 1
ATOM 779 O O . LYS A 1 97 ? -39.251 -7.061 57.707 1.00 74.06 97 LYS A O 1
ATOM 784 N N . GLN A 1 98 ? -40.428 -6.890 59.604 1.00 61.47 98 GLN A N 1
ATOM 785 C CA . GLN A 1 98 ? -39.354 -6.262 60.409 1.00 61.47 98 GLN A CA 1
ATOM 786 C C . GLN A 1 98 ? -37.975 -6.959 60.333 1.00 61.47 98 GLN A C 1
ATOM 788 O O . GLN A 1 98 ? -36.968 -6.328 60.625 1.00 61.47 98 GLN A O 1
ATOM 793 N N . GLN A 1 99 ? -37.919 -8.233 59.932 1.00 60.97 99 GLN A N 1
ATOM 794 C CA . GLN A 1 99 ? -36.689 -9.026 59.802 1.00 60.97 99 GLN A CA 1
ATOM 795 C C . GLN A 1 99 ? -36.261 -9.293 58.343 1.00 60.97 99 GLN A C 1
ATOM 797 O O . GLN A 1 99 ? -35.287 -10.003 58.116 1.00 60.97 99 GLN A O 1
ATOM 802 N N . GLN A 1 100 ? -36.982 -8.774 57.344 1.00 70.50 100 GLN A N 1
ATOM 803 C CA . GLN A 1 100 ? -36.707 -9.005 55.922 1.00 70.50 100 GLN A CA 1
ATOM 804 C C . GLN A 1 100 ? -36.171 -7.739 55.252 1.00 70.50 100 GLN A C 1
ATOM 806 O O . GLN A 1 100 ? -36.567 -6.624 55.581 1.00 70.50 100 GLN A O 1
ATOM 811 N N . THR A 1 101 ? -35.280 -7.911 54.280 1.00 78.50 101 THR A N 1
ATOM 812 C CA . THR A 1 101 ? -34.775 -6.825 53.432 1.00 78.50 101 THR A CA 1
ATOM 813 C C . THR A 1 101 ? -35.276 -7.006 52.002 1.00 78.50 101 THR A C 1
ATOM 815 O O . THR A 1 101 ? -35.582 -8.122 51.576 1.00 78.50 101 THR A O 1
ATOM 818 N N . ALA A 1 102 ? -35.334 -5.913 51.233 1.00 78.12 102 ALA A N 1
ATOM 819 C CA . ALA A 1 102 ? -35.671 -5.977 49.809 1.00 78.12 102 ALA A CA 1
ATOM 820 C C . ALA A 1 102 ? -34.735 -6.943 49.059 1.00 78.12 102 ALA A C 1
ATOM 822 O O . ALA A 1 102 ? -35.196 -7.732 48.240 1.00 78.12 102 ALA A O 1
ATOM 823 N N . LEU A 1 103 ? -33.444 -6.935 49.416 1.00 81.62 103 LEU A N 1
ATOM 824 C CA . LEU A 1 103 ? -32.434 -7.865 48.911 1.00 81.62 103 LEU A CA 1
ATOM 825 C C . LEU A 1 103 ? -32.833 -9.327 49.155 1.00 81.62 103 LEU A C 1
ATOM 827 O O . LEU A 1 103 ? -32.903 -10.091 48.204 1.00 81.62 103 LEU A O 1
ATOM 831 N N . ALA A 1 104 ? -33.169 -9.704 50.393 1.00 81.12 104 ALA A N 1
ATOM 832 C CA . ALA A 1 104 ? -33.530 -11.084 50.732 1.00 81.12 104 ALA A CA 1
ATOM 833 C C . ALA A 1 104 ? -34.779 -11.581 49.979 1.00 81.12 104 ALA A C 1
ATOM 835 O O . ALA A 1 104 ? -34.828 -12.725 49.521 1.00 81.12 104 ALA A O 1
ATOM 836 N N . ASN A 1 105 ? -35.778 -10.712 49.807 1.00 81.88 105 ASN A N 1
ATOM 837 C CA . ASN A 1 105 ? -36.990 -11.039 49.056 1.00 81.88 105 ASN A CA 1
ATOM 838 C C . ASN A 1 105 ? -36.693 -11.247 47.566 1.00 81.88 105 ASN A C 1
ATOM 840 O O . ASN A 1 105 ? -37.179 -12.207 46.972 1.00 81.88 105 ASN A O 1
ATOM 844 N N . VAL A 1 106 ? -35.871 -10.376 46.975 1.00 82.06 106 VAL A N 1
ATOM 845 C CA . VAL A 1 106 ? -35.445 -10.503 45.578 1.00 82.06 106 VAL A CA 1
ATOM 846 C C . VAL A 1 106 ? -34.591 -11.760 45.394 1.00 82.06 106 VAL A C 1
ATOM 848 O O . VAL A 1 106 ? -34.908 -12.566 44.529 1.00 82.06 106 VAL A O 1
ATOM 851 N N . SER A 1 107 ? -33.598 -12.016 46.247 1.00 80.75 107 SER A N 1
ATOM 852 C CA . SER A 1 107 ? -32.760 -13.224 46.170 1.00 80.75 107 SER A CA 1
ATOM 853 C C . SER A 1 107 ? -33.570 -14.522 46.246 1.00 80.75 107 SER A C 1
ATOM 855 O O . SER A 1 107 ? -33.255 -15.488 45.553 1.00 80.75 107 SER A O 1
ATOM 857 N N . THR A 1 108 ? -34.644 -14.538 47.040 1.00 81.25 108 THR A N 1
ATOM 858 C CA . THR A 1 108 ? -35.551 -15.692 47.132 1.00 81.25 108 THR A CA 1
ATOM 859 C C . THR A 1 108 ? -36.293 -15.934 45.816 1.00 81.25 108 THR A C 1
ATOM 861 O O . THR A 1 108 ? -36.435 -17.080 45.405 1.00 81.25 108 THR A O 1
ATOM 864 N N . ILE A 1 109 ? -36.733 -14.868 45.136 1.00 79.69 109 ILE A N 1
ATOM 865 C CA . ILE A 1 109 ? -37.381 -14.956 43.817 1.00 79.69 109 ILE A CA 1
ATOM 866 C C . ILE A 1 109 ? -36.391 -15.447 42.769 1.00 79.69 109 ILE A C 1
ATOM 868 O O . ILE A 1 109 ? -36.703 -16.373 42.035 1.00 79.69 109 ILE A O 1
ATOM 872 N N . PHE A 1 110 ? -35.185 -14.879 42.744 1.00 77.81 110 PHE A N 1
ATOM 873 C CA . PHE A 1 110 ? -34.133 -15.306 41.821 1.00 77.81 110 PHE A CA 1
ATOM 874 C C . PHE A 1 110 ? -33.796 -16.792 41.997 1.00 77.81 110 PHE A C 1
ATOM 876 O O . PHE A 1 110 ? -33.623 -17.497 41.011 1.00 77.81 110 PHE A O 1
ATOM 883 N N . SER A 1 111 ? -33.780 -17.278 43.242 1.00 75.94 111 SER A N 1
ATOM 884 C CA . SER A 1 111 ? -33.531 -18.693 43.551 1.00 75.94 111 SER A CA 1
ATOM 885 C C . SER A 1 111 ? -34.707 -19.613 43.197 1.00 75.94 111 SER A C 1
ATOM 887 O O . SER A 1 111 ? -34.506 -20.814 43.036 1.00 75.94 111 SER A O 1
ATOM 889 N N . SER A 1 112 ? -35.936 -19.090 43.114 1.00 78.25 112 SER A N 1
ATOM 890 C CA . SER A 1 112 ? -37.136 -19.881 42.806 1.00 78.25 112 SER A CA 1
ATOM 891 C C . SER A 1 112 ? -37.518 -19.870 41.326 1.00 78.25 112 SER A C 1
ATOM 893 O O . SER A 1 112 ? -38.249 -20.756 40.882 1.00 78.25 112 SER A O 1
ATOM 895 N N . THR A 1 113 ? -37.012 -18.915 40.544 1.00 74.38 113 THR A N 1
ATOM 896 C CA . THR A 1 113 ? -37.131 -18.900 39.083 1.00 74.38 113 THR A CA 1
ATOM 897 C C . THR A 1 113 ? -36.047 -19.753 38.434 1.00 74.38 113 THR A C 1
ATOM 899 O O . THR A 1 113 ? -34.885 -19.366 38.376 1.00 74.38 113 THR A O 1
ATOM 902 N N . SER A 1 114 ? -36.445 -20.892 37.870 1.00 59.94 114 SER A N 1
ATOM 903 C CA . SER A 1 114 ? -35.572 -21.852 37.179 1.00 59.94 114 SER A CA 1
ATOM 904 C C . SER A 1 114 ? -35.001 -21.374 35.832 1.00 59.94 114 SER A C 1
ATOM 906 O O . SER A 1 114 ? -34.281 -22.125 35.183 1.00 59.94 114 SER A O 1
ATOM 908 N N . GLU A 1 115 ? -35.335 -20.163 35.383 1.00 67.44 115 GLU A N 1
ATOM 909 C CA . GLU A 1 115 ? -34.947 -19.629 34.065 1.00 67.44 115 GLU A CA 1
ATOM 910 C C . GLU A 1 115 ? -33.658 -18.793 34.091 1.00 67.44 115 GLU A C 1
ATOM 912 O O . GLU A 1 115 ? -33.103 -18.481 33.039 1.00 67.44 115 GLU A O 1
ATOM 917 N N . ILE A 1 116 ? -33.155 -18.429 35.273 1.00 65.12 116 ILE A N 1
ATOM 918 C CA . ILE A 1 116 ? -31.930 -17.633 35.399 1.00 65.12 116 ILE A CA 1
ATOM 919 C C . ILE A 1 116 ? -30.741 -18.592 35.470 1.00 65.12 116 ILE A C 1
ATOM 921 O O . ILE A 1 116 ? -30.372 -19.070 36.538 1.00 65.12 116 ILE A O 1
ATOM 925 N N . THR A 1 117 ? -30.166 -18.908 34.311 1.00 60.94 117 THR A N 1
ATOM 926 C CA . THR A 1 117 ? -29.011 -19.817 34.193 1.00 60.94 117 THR A CA 1
ATOM 927 C C . THR A 1 117 ? -27.660 -19.118 34.336 1.00 60.94 117 THR A C 1
ATOM 929 O O . THR A 1 117 ? -26.654 -19.782 34.570 1.00 60.94 117 THR A O 1
ATOM 932 N N . ASP A 1 118 ? -27.618 -17.795 34.174 1.00 66.75 118 ASP A N 1
ATOM 933 C CA . ASP A 1 118 ? -26.389 -17.011 34.292 1.00 66.75 118 ASP A CA 1
ATOM 934 C C . ASP A 1 118 ? -26.137 -16.588 35.747 1.00 66.75 118 ASP A C 1
ATOM 936 O O . ASP A 1 118 ? -27.064 -16.210 36.466 1.00 66.75 118 ASP A O 1
ATOM 940 N N . ASN A 1 119 ? -24.870 -16.592 36.179 1.00 69.62 119 ASN A N 1
ATOM 941 C CA . ASN A 1 119 ? -24.481 -16.008 37.464 1.00 69.62 119 ASN A CA 1
ATOM 942 C C . ASN A 1 119 ? -24.643 -14.483 37.402 1.00 69.62 119 ASN A C 1
ATOM 944 O O . ASN A 1 119 ? -23.840 -13.768 36.792 1.00 69.62 119 ASN A O 1
ATOM 948 N N . VAL A 1 120 ? -25.708 -13.992 38.029 1.00 74.12 120 VAL A N 1
ATOM 949 C CA . VAL A 1 120 ? -26.055 -12.574 38.098 1.00 74.12 120 VAL A CA 1
ATOM 950 C C . VAL A 1 120 ? -25.660 -12.018 39.465 1.00 74.12 120 VAL A C 1
ATOM 952 O O . VAL A 1 120 ? -26.164 -12.463 40.496 1.00 74.12 120 VAL A O 1
ATOM 955 N N . GLN A 1 121 ? -24.799 -11.001 39.487 1.00 78.06 121 GLN A N 1
ATOM 956 C CA . GLN A 1 121 ? -24.456 -10.276 40.705 1.00 78.06 121 GLN A CA 1
ATOM 957 C C . GLN A 1 121 ? -25.422 -9.105 40.915 1.00 78.06 121 GLN A C 1
ATOM 959 O O . GLN A 1 121 ? -25.589 -8.247 40.047 1.00 78.06 121 GLN A O 1
ATOM 964 N N . MET A 1 122 ? -26.039 -9.035 42.096 1.00 82.00 122 MET A N 1
ATOM 965 C CA . MET A 1 122 ? -26.829 -7.874 42.509 1.00 82.00 122 MET A CA 1
ATOM 966 C C . MET A 1 122 ? -25.915 -6.759 43.020 1.00 82.00 122 MET A C 1
ATOM 968 O O . MET A 1 122 ? -25.277 -6.899 44.060 1.00 82.00 122 MET A O 1
ATOM 972 N N . LEU A 1 123 ? -25.890 -5.632 42.308 1.00 81.81 123 LEU A N 1
ATOM 973 C CA . LEU A 1 123 ? -25.083 -4.460 42.655 1.00 81.81 123 LEU A CA 1
ATOM 974 C C . LEU A 1 123 ? -25.820 -3.518 43.612 1.00 81.81 123 LEU A C 1
ATOM 976 O O . LEU A 1 123 ? -25.230 -2.976 44.543 1.00 81.81 123 LEU A O 1
ATOM 980 N N . GLN A 1 124 ? -27.114 -3.289 43.370 1.00 85.81 124 GLN A N 1
ATOM 981 C CA . GLN A 1 124 ? -27.954 -2.420 44.198 1.00 85.81 124 GLN A CA 1
ATOM 982 C C . GLN A 1 124 ? -29.371 -2.977 44.274 1.00 85.81 124 GLN A C 1
ATOM 984 O O . GLN A 1 124 ? -29.936 -3.391 43.265 1.00 85.81 124 GLN A O 1
ATOM 989 N N . CYS A 1 125 ? -29.963 -2.959 45.466 1.00 86.81 125 CYS A N 1
ATOM 990 C CA . CYS A 1 125 ? -31.346 -3.370 45.664 1.00 86.81 125 CYS A CA 1
ATOM 991 C C . CYS A 1 125 ? -31.973 -2.583 46.806 1.00 86.81 125 CYS A C 1
ATOM 993 O O . CYS A 1 125 ? -31.560 -2.717 47.958 1.00 86.81 125 CYS A O 1
ATOM 995 N N . TYR A 1 126 ? -32.974 -1.765 46.498 1.00 86.31 126 TYR A N 1
ATOM 996 C CA . TYR A 1 126 ? -33.666 -0.964 47.502 1.00 86.31 126 TYR A CA 1
ATOM 997 C C . TYR A 1 126 ? -35.095 -0.649 47.078 1.00 86.31 126 TYR A C 1
ATOM 999 O O . TYR A 1 126 ? -35.426 -0.584 45.896 1.00 86.31 126 TYR A O 1
ATOM 1007 N N . ARG A 1 127 ? -35.965 -0.426 48.062 1.00 85.75 127 ARG A N 1
ATOM 1008 C CA . ARG A 1 127 ? -37.344 -0.016 47.806 1.00 85.75 127 ARG A CA 1
ATOM 1009 C C . ARG A 1 127 ? -37.386 1.482 47.505 1.00 85.75 127 ARG A C 1
ATOM 1011 O O . ARG A 1 127 ? -36.849 2.288 48.263 1.00 85.75 127 ARG A O 1
ATOM 1018 N N . VAL A 1 128 ? -38.008 1.859 46.393 1.00 83.94 128 VAL A N 1
ATOM 1019 C CA . VAL A 1 128 ? -38.103 3.258 45.970 1.00 83.94 128 VAL A CA 1
ATOM 1020 C C . VAL A 1 128 ? -39.136 3.960 46.841 1.00 83.94 128 VAL A C 1
ATOM 1022 O O . VAL A 1 128 ? -40.318 3.620 46.822 1.00 83.94 128 VAL A O 1
ATOM 1025 N N . SER A 1 129 ? -38.696 4.955 47.609 1.00 76.31 129 SER A N 1
ATOM 1026 C CA . SER A 1 129 ? -39.604 5.783 48.401 1.00 76.31 129 SER A CA 1
ATOM 1027 C C . SER A 1 129 ? -40.473 6.625 47.466 1.00 76.31 129 SER A C 1
ATOM 1029 O O . SER A 1 129 ? -40.006 7.585 46.854 1.00 76.31 129 SER A O 1
ATOM 1031 N N . GLN A 1 130 ? -41.745 6.256 47.323 1.00 64.44 130 GLN A N 1
ATOM 1032 C CA . GLN A 1 130 ? -42.725 7.119 46.679 1.00 64.44 130 GLN A CA 1
ATOM 1033 C C . GLN A 1 130 ? -43.234 8.118 47.717 1.00 64.44 130 GLN A C 1
ATOM 1035 O O . GLN A 1 130 ? -43.847 7.730 48.711 1.00 64.44 130 GLN A O 1
ATOM 1040 N N . LYS A 1 131 ? -43.007 9.415 47.474 1.00 56.19 131 LYS A N 1
ATOM 1041 C CA . LYS A 1 131 ? -43.765 10.474 48.149 1.00 56.19 131 LYS A CA 1
ATOM 1042 C C . LYS A 1 131 ? -45.226 10.287 47.738 1.00 56.19 131 LYS A C 1
ATOM 1044 O O . LYS A 1 131 ? -45.587 10.546 46.594 1.00 56.19 131 LYS A O 1
ATOM 1049 N N . SER A 1 132 ? -46.039 9.729 48.626 1.00 53.88 132 SER A N 1
ATOM 1050 C CA . SER A 1 132 ? -47.432 9.409 48.337 1.00 53.88 132 SER A CA 1
ATOM 1051 C C . SER A 1 132 ? -48.238 10.696 48.164 1.00 53.88 132 SER A C 1
ATOM 1053 O O . SER A 1 132 ? -48.565 11.351 49.152 1.00 53.88 132 SER A O 1
ATOM 1055 N N . ASN A 1 133 ? -48.607 11.033 46.928 1.00 48.34 133 ASN A N 1
ATOM 1056 C CA . ASN A 1 133 ? -49.792 11.852 46.705 1.00 48.34 133 ASN A CA 1
ATOM 1057 C C . ASN A 1 133 ? -50.997 10.956 46.988 1.00 48.34 133 ASN A C 1
ATOM 1059 O O . ASN A 1 133 ? -51.178 9.920 46.348 1.00 48.34 133 ASN A O 1
ATOM 1063 N N . VAL A 1 134 ? -51.757 11.325 48.015 1.00 50.94 134 VAL A N 1
ATOM 1064 C CA . VAL A 1 134 ? -52.938 10.611 48.502 1.00 50.94 134 VAL A CA 1
ATOM 1065 C C . VAL A 1 134 ? -53.915 10.415 47.340 1.00 50.94 134 VAL A C 1
ATOM 1067 O O . VAL A 1 134 ? -54.581 11.349 46.910 1.00 50.94 134 VAL A O 1
ATOM 1070 N N . SER A 1 135 ? -53.976 9.197 46.807 1.00 51.47 135 SER A N 1
ATOM 1071 C CA . SER A 1 135 ? -54.970 8.774 45.824 1.00 51.47 135 SER A CA 1
ATOM 1072 C C . SER A 1 135 ? -55.613 7.491 46.331 1.00 51.47 135 SER A C 1
ATOM 1074 O O . SER A 1 135 ? -54.934 6.586 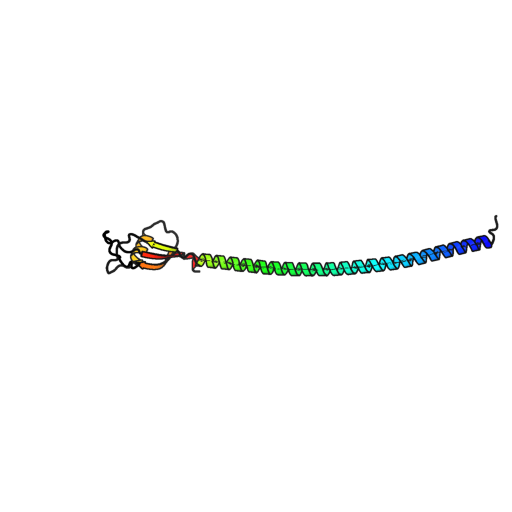46.811 1.00 51.47 135 SER A O 1
ATOM 1076 N N . THR A 1 136 ? -56.938 7.447 46.265 1.00 49.50 136 THR A N 1
ATOM 1077 C CA . THR A 1 136 ? -57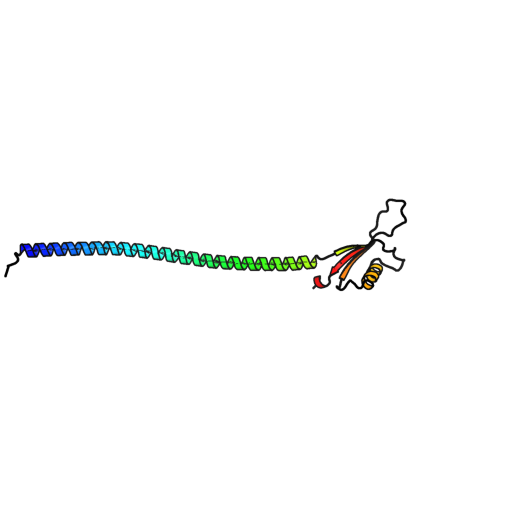.888 6.546 46.941 1.00 49.50 136 THR A CA 1
ATOM 1078 C C . THR A 1 136 ? -57.827 5.066 46.529 1.00 49.50 136 THR A C 1
ATOM 1080 O O . THR A 1 136 ? -58.772 4.312 46.760 1.00 49.50 136 THR A O 1
ATOM 1083 N N . ARG A 1 137 ? -56.722 4.596 45.940 1.00 57.09 137 ARG A N 1
ATOM 1084 C CA . ARG A 1 137 ? -56.507 3.174 45.634 1.00 57.09 137 ARG A CA 1
ATOM 1085 C C . ARG A 1 137 ? -55.773 2.485 46.785 1.00 57.09 137 ARG A C 1
ATOM 1087 O O . ARG A 1 137 ? -54.922 3.087 47.432 1.00 57.09 137 ARG A O 1
ATOM 1094 N N . LYS A 1 138 ? -56.119 1.211 47.033 1.00 59.94 138 LYS A N 1
ATOM 1095 C CA . LYS A 1 138 ? -55.513 0.350 48.068 1.00 59.94 138 LYS A CA 1
ATOM 1096 C C . LYS A 1 138 ? -53.990 0.564 48.132 1.00 59.94 138 LYS A C 1
ATOM 1098 O O . LYS A 1 138 ? -53.358 0.581 47.071 1.00 59.94 138 LYS A O 1
ATOM 1103 N N . PRO A 1 139 ? -53.398 0.701 49.335 1.00 60.09 139 PRO A N 1
ATOM 1104 C CA . PRO A 1 139 ? -51.982 1.010 49.486 1.00 60.09 139 PRO A CA 1
ATOM 1105 C C . PRO A 1 139 ? -51.149 -0.100 48.847 1.00 60.09 139 PRO A C 1
ATOM 1107 O O . PRO A 1 139 ? -51.001 -1.190 49.396 1.00 60.09 139 PRO A O 1
ATOM 1110 N N . THR A 1 140 ? -50.633 0.177 47.655 1.00 66.56 140 THR A N 1
ATOM 1111 C CA . THR A 1 140 ? -49.758 -0.745 46.937 1.00 66.56 140 THR A CA 1
ATOM 1112 C C . THR A 1 140 ? -48.352 -0.554 47.485 1.00 66.56 140 THR A C 1
ATOM 1114 O O . THR A 1 140 ? -47.931 0.566 47.783 1.00 66.56 140 THR A O 1
ATOM 1117 N N . ALA A 1 141 ? -47.640 -1.653 47.703 1.00 76.31 141 ALA A N 1
ATOM 1118 C CA . ALA A 1 141 ? -46.283 -1.589 48.209 1.00 76.31 141 ALA A CA 1
ATOM 1119 C C . ALA A 1 141 ? -45.379 -0.868 47.178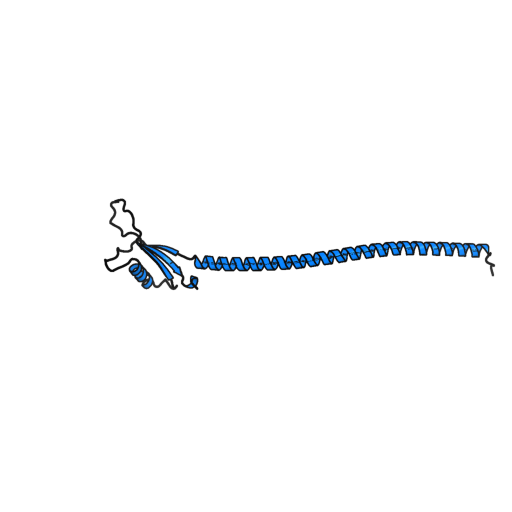 1.00 76.31 141 ALA A C 1
ATOM 1121 O O . ALA A 1 141 ? -45.519 -1.133 45.981 1.00 76.31 141 ALA A O 1
ATOM 1122 N N . PRO A 1 142 ? -44.483 0.047 47.603 1.00 80.75 142 PRO A N 1
ATOM 1123 C CA . PRO A 1 142 ? -43.646 0.790 46.664 1.00 80.75 142 PRO A CA 1
ATOM 1124 C C . PRO A 1 142 ? -42.729 -0.156 45.878 1.00 80.75 142 PRO A C 1
ATOM 1126 O O . PRO A 1 142 ? -42.325 -1.180 46.433 1.00 80.75 142 PRO A O 1
ATOM 1129 N N . PRO A 1 143 ? -42.384 0.154 44.620 1.00 85.19 143 PRO A N 1
ATOM 1130 C CA . PRO A 1 143 ? -41.569 -0.733 43.799 1.00 85.19 143 PRO A CA 1
ATOM 1131 C C . PRO A 1 143 ? -40.153 -0.901 44.357 1.00 85.19 143 PRO A C 1
ATOM 1133 O O . PRO A 1 143 ? -39.638 -0.032 45.066 1.00 85.19 143 PRO A O 1
ATOM 1136 N N . VAL A 1 144 ? -39.518 -2.018 44.017 1.00 86.75 144 VAL A N 1
ATOM 1137 C CA . VAL A 1 144 ? -38.116 -2.294 44.345 1.00 86.75 144 VAL A CA 1
ATOM 1138 C C . VAL A 1 144 ? -37.261 -2.007 43.121 1.00 86.75 144 VAL A C 1
ATOM 1140 O O . VAL A 1 144 ? -37.493 -2.566 42.052 1.00 86.75 144 VAL A O 1
ATOM 1143 N N . PHE A 1 145 ? -36.276 -1.130 43.283 1.00 87.31 145 PHE A N 1
ATOM 1144 C CA . PHE A 1 145 ? -35.224 -0.935 42.302 1.00 87.31 145 PHE A CA 1
ATOM 1145 C C . PHE A 1 145 ? -34.178 -2.029 42.470 1.00 87.31 145 PHE A C 1
ATOM 1147 O O . PHE A 1 145 ? -33.715 -2.292 43.583 1.00 87.31 145 PHE A O 1
ATOM 1154 N N . LEU A 1 146 ? -33.802 -2.631 41.352 1.00 87.31 146 LEU A N 1
ATOM 1155 C CA . LEU A 1 146 ? -32.814 -3.683 41.258 1.00 87.31 146 LEU A CA 1
ATOM 1156 C C . LEU A 1 146 ? -31.787 -3.301 40.198 1.00 87.31 146 LEU A C 1
ATOM 1158 O O . LEU A 1 146 ? -32.143 -2.943 39.081 1.00 87.31 146 LEU A O 1
ATOM 1162 N N . SER A 1 147 ? -30.513 -3.433 40.528 1.00 85.31 147 SER A N 1
ATOM 1163 C CA . SER A 1 147 ? -29.429 -3.313 39.572 1.00 85.31 147 SER A CA 1
ATOM 1164 C C . SER A 1 147 ? -28.557 -4.552 39.603 1.00 85.31 147 SER A C 1
ATOM 1166 O O . SER A 1 147 ? -28.107 -4.961 40.677 1.00 85.31 147 SER A O 1
ATOM 1168 N N . VAL A 1 148 ? -28.333 -5.136 38.432 1.00 82.75 148 VAL A N 1
ATOM 1169 C CA . VAL A 1 148 ? -27.617 -6.398 38.273 1.00 82.75 148 VAL A CA 1
ATOM 1170 C C . VAL A 1 148 ? -26.578 -6.335 37.157 1.00 82.75 148 VAL A C 1
ATOM 1172 O O . VAL A 1 148 ? -26.742 -5.589 36.193 1.00 82.75 148 VAL A O 1
ATOM 1175 N N . SER A 1 149 ? -25.527 -7.138 37.284 1.00 79.00 149 SER A N 1
ATOM 1176 C CA . SER A 1 149 ? -24.498 -7.365 36.260 1.00 79.00 149 SER A CA 1
ATOM 1177 C C . SER A 1 149 ? -24.205 -8.860 36.120 1.00 79.00 149 SER A C 1
ATOM 1179 O O . SER A 1 149 ? -24.395 -9.614 37.075 1.00 79.00 149 SER A O 1
ATOM 1181 N N . SER A 1 150 ? -23.742 -9.309 34.952 1.00 72.19 150 SER A N 1
ATOM 1182 C CA . SER A 1 150 ? -23.297 -10.697 34.775 1.00 72.19 150 SER A CA 1
ATOM 1183 C C . SER A 1 150 ? -21.873 -10.876 35.314 1.00 72.19 150 SER A C 1
ATOM 1185 O O . SER A 1 150 ? -21.015 -10.022 35.097 1.00 72.19 150 SER A O 1
ATOM 1187 N N . GLU A 1 151 ? -21.585 -11.985 36.007 1.00 60.44 151 GLU A N 1
ATOM 1188 C CA . GLU A 1 151 ? -20.229 -12.284 36.510 1.00 60.44 151 GLU A CA 1
ATOM 1189 C C . GLU A 1 151 ? -19.179 -12.437 35.399 1.00 60.44 151 GLU A C 1
ATOM 1191 O O . GLU A 1 151 ? -17.994 -12.206 35.646 1.00 60.44 151 GLU A O 1
ATOM 1196 N N . LYS A 1 152 ? -19.589 -12.770 34.165 1.00 56.12 152 LYS A N 1
ATOM 1197 C CA . LYS A 1 152 ? -18.670 -12.848 33.012 1.00 56.12 152 LYS A CA 1
ATOM 1198 C C . LYS A 1 152 ? -17.988 -11.512 32.690 1.00 56.12 152 LYS A C 1
ATOM 1200 O O . LYS A 1 152 ? -16.995 -11.511 31.969 1.00 56.12 152 LYS A O 1
ATOM 1205 N N . ASP A 1 153 ? -18.476 -10.411 33.257 1.00 49.34 153 ASP A N 1
ATOM 1206 C CA . ASP A 1 153 ? -18.045 -9.054 32.932 1.00 49.34 153 ASP A CA 1
ATOM 1207 C C . ASP A 1 153 ? -17.054 -8.461 33.968 1.00 49.34 153 ASP A C 1
ATOM 1209 O O . ASP A 1 153 ? -16.633 -7.311 33.829 1.00 49.34 153 ASP A O 1
ATOM 1213 N N . ILE A 1 154 ? -16.661 -9.217 35.012 1.00 47.22 154 ILE A N 1
ATOM 1214 C CA . ILE A 1 154 ? -15.905 -8.690 36.175 1.00 47.22 154 ILE A CA 1
ATOM 1215 C C . ILE A 1 154 ? -14.422 -9.125 36.231 1.00 47.22 154 ILE A C 1
ATOM 1217 O O . ILE A 1 154 ? -13.657 -8.529 36.991 1.00 47.22 154 ILE A O 1
ATOM 1221 N N . GLN A 1 155 ? -13.963 -10.075 35.405 1.00 42.84 155 GLN A N 1
ATOM 1222 C CA . GLN A 1 155 ? -12.544 -10.493 35.370 1.00 42.84 155 GLN A CA 1
ATOM 1223 C C . GLN A 1 155 ? -11.720 -9.779 34.290 1.00 42.84 155 GLN A C 1
ATOM 1225 O O . GLN A 1 155 ? -12.123 -9.783 33.106 1.00 42.84 155 GLN A O 1
#

Organism: Artemia franciscana (NCBI:txid6661)